Protein AF-A0A7X9H6R1-F1 (afdb_monomer)

Secondary structure (DSSP, 8-state):
-EES-----SSHHHHHHHHTTTTT-SSS-HHHHHHHHHHHHTTS---GGGTSGGG---TT--EEEEEEEEESSGGGGHHHHHHHHHHTT-EEEEEEEEEEETTGGGS-SSHHHHHHHHHHHHHHHT-

Structure (mmCIF, N/CA/C/O backbone):
data_AF-A0A7X9H6R1-F1
#
_entry.id   AF-A0A7X9H6R1-F1
#
loop_
_atom_site.group_PDB
_atom_site.id
_atom_site.type_symbol
_atom_site.label_atom_id
_atom_site.label_alt_id
_atom_site.label_comp_id
_atom_site.label_asym_id
_atom_site.label_entity_id
_atom_site.label_seq_id
_atom_site.pdbx_PDB_ins_code
_atom_site.Cartn_x
_atom_site.Cartn_y
_atom_site.Cartn_z
_atom_site.occupancy
_atom_site.B_iso_or_equiv
_atom_site.auth_seq_id
_atom_site.auth_comp_id
_atom_site.auth_asym_id
_atom_site.auth_atom_id
_atom_site.pdbx_PDB_model_num
ATOM 1 N N . ILE A 1 1 ? -7.611 -7.181 -2.782 1.00 94.25 1 ILE A N 1
ATOM 2 C CA . ILE A 1 1 ? -7.585 -6.405 -1.516 1.00 94.25 1 ILE A CA 1
ATOM 3 C C . ILE A 1 1 ? -6.143 -6.353 -1.033 1.00 94.25 1 ILE A C 1
ATOM 5 O O . ILE A 1 1 ? -5.510 -7.400 -1.008 1.00 94.25 1 ILE A O 1
ATOM 9 N N . GLY A 1 2 ? -5.622 -5.175 -0.697 1.00 95.94 2 GLY A N 1
ATOM 10 C CA . GLY A 1 2 ? -4.292 -4.988 -0.118 1.00 95.94 2 GLY A CA 1
ATOM 11 C C . GLY A 1 2 ? -4.389 -4.239 1.207 1.00 95.94 2 GLY A C 1
ATOM 12 O O . GLY A 1 2 ? -4.980 -3.165 1.262 1.00 95.94 2 GLY A O 1
ATOM 13 N N . LEU A 1 3 ? -3.820 -4.805 2.268 1.00 96.94 3 LEU A N 1
ATOM 14 C CA . LEU A 1 3 ? -3.647 -4.142 3.559 1.00 96.94 3 LEU A CA 1
ATOM 15 C C . LEU A 1 3 ? -2.167 -3.790 3.700 1.00 96.94 3 LEU A C 1
ATOM 17 O O . LEU A 1 3 ? -1.339 -4.696 3.632 1.00 96.94 3 LEU A O 1
ATOM 21 N N . SER A 1 4 ? -1.856 -2.503 3.852 1.00 97.12 4 SER A N 1
ATOM 22 C CA . SER A 1 4 ? -0.484 -1.982 3.881 1.00 97.12 4 SER A CA 1
ATOM 23 C C . SER A 1 4 ? 0.366 -2.512 2.715 1.00 97.12 4 SER A C 1
ATOM 25 O O . SER A 1 4 ? 1.414 -3.122 2.933 1.00 97.12 4 SER A O 1
ATOM 27 N N . PRO A 1 5 ? -0.092 -2.372 1.452 1.00 96.31 5 PRO A N 1
ATOM 28 C CA . PRO A 1 5 ? 0.621 -2.939 0.314 1.00 96.31 5 PRO A CA 1
ATOM 29 C C . PRO A 1 5 ? 2.029 -2.337 0.208 1.00 96.31 5 PRO A C 1
ATOM 31 O O . PRO A 1 5 ? 2.206 -1.119 0.130 1.00 96.31 5 PRO A O 1
ATOM 34 N N . GLY A 1 6 ? 3.033 -3.215 0.193 1.00 94.31 6 GLY A N 1
ATOM 35 C CA . GLY A 1 6 ? 4.436 -2.835 0.070 1.00 94.31 6 GLY A CA 1
ATOM 36 C C . GLY A 1 6 ? 4.709 -2.145 -1.259 1.00 94.31 6 GLY A C 1
ATOM 37 O O . GLY A 1 6 ? 4.183 -2.569 -2.285 1.00 94.31 6 GLY A O 1
ATOM 38 N N . HIS A 1 7 ? 5.533 -1.102 -1.231 1.00 97.00 7 HIS A N 1
ATOM 39 C CA . HIS A 1 7 ? 6.085 -0.420 -2.395 1.00 97.00 7 HIS A CA 1
ATOM 40 C C . HIS A 1 7 ? 7.473 0.101 -2.030 1.00 97.00 7 HIS A C 1
ATOM 42 O O . HIS A 1 7 ? 7.655 0.644 -0.943 1.00 97.00 7 HIS A O 1
ATOM 48 N N . VAL A 1 8 ? 8.444 -0.093 -2.921 1.00 97.31 8 VAL A N 1
ATOM 49 C CA . VAL A 1 8 ? 9.801 0.436 -2.760 1.00 97.31 8 VAL A CA 1
ATOM 50 C C . VAL A 1 8 ? 9.966 1.657 -3.667 1.00 97.31 8 VAL A C 1
ATOM 52 O O . VAL A 1 8 ? 9.581 1.565 -4.836 1.00 97.31 8 VAL A O 1
ATOM 55 N N . PRO A 1 9 ? 10.561 2.773 -3.200 1.00 97.31 9 PRO A N 1
ATOM 56 C CA . PRO A 1 9 ? 10.773 3.959 -4.027 1.00 97.31 9 PRO A CA 1
ATOM 57 C C . PRO A 1 9 ? 11.577 3.659 -5.299 1.00 97.31 9 PRO A C 1
ATOM 59 O O . PRO A 1 9 ? 12.627 3.015 -5.235 1.00 97.31 9 PRO A O 1
ATOM 62 N N . VAL A 1 10 ? 11.124 4.149 -6.454 1.00 95.75 10 VAL A N 1
ATOM 63 C CA . VAL A 1 10 ? 11.847 4.012 -7.735 1.00 95.75 10 VAL A CA 1
ATOM 64 C C . VAL A 1 10 ? 12.795 5.186 -8.005 1.00 95.75 10 VAL A C 1
ATOM 66 O O . VAL A 1 10 ? 13.742 5.069 -8.782 1.00 95.75 10 VAL A O 1
ATOM 69 N N . ASN A 1 11 ? 12.565 6.334 -7.365 1.00 95.94 11 ASN A N 1
ATOM 70 C CA . ASN A 1 11 ? 13.310 7.569 -7.603 1.00 95.94 11 ASN A CA 1
ATOM 71 C C . ASN A 1 11 ? 13.466 8.411 -6.324 1.00 95.94 11 ASN A C 1
ATOM 73 O O . ASN A 1 11 ? 12.925 8.090 -5.268 1.00 95.94 11 ASN A O 1
ATOM 77 N N . GLN A 1 12 ? 14.218 9.509 -6.431 1.00 97.69 12 GLN A N 1
ATOM 78 C CA . GLN A 1 12 ? 14.526 10.389 -5.303 1.00 97.69 12 GLN A CA 1
ATOM 79 C C . GLN A 1 12 ? 13.287 11.076 -4.701 1.00 97.69 12 GLN A C 1
ATOM 81 O O . GLN A 1 12 ? 13.209 11.214 -3.485 1.00 97.69 12 GLN A O 1
ATOM 86 N N . VAL A 1 13 ? 12.301 11.450 -5.521 1.00 97.81 13 VAL A N 1
ATOM 87 C CA . VAL A 1 13 ? 11.067 12.103 -5.047 1.00 97.81 13 VAL A CA 1
ATOM 88 C C . VAL A 1 13 ? 10.270 11.158 -4.150 1.00 97.81 13 VAL A C 1
ATOM 90 O O . VAL A 1 13 ? 9.775 11.549 -3.096 1.00 97.81 13 VAL A O 1
ATOM 93 N N . GLU A 1 14 ? 10.167 9.890 -4.537 1.00 97.94 14 GLU A N 1
ATOM 94 C CA . GLU A 1 14 ? 9.502 8.872 -3.724 1.00 97.94 14 GLU A CA 1
ATOM 95 C C . GLU A 1 14 ? 10.271 8.553 -2.443 1.00 97.94 14 GLU A C 1
ATOM 97 O O . GLU A 1 14 ? 9.647 8.356 -1.402 1.00 97.94 14 GLU A O 1
ATOM 102 N N . ARG A 1 15 ? 11.611 8.559 -2.489 1.00 97.94 15 ARG A N 1
ATOM 103 C CA . ARG A 1 15 ? 12.439 8.407 -1.285 1.00 97.94 15 ARG A CA 1
ATOM 104 C C . ARG A 1 15 ? 12.204 9.537 -0.295 1.00 97.94 15 ARG A C 1
ATOM 106 O O . ARG A 1 15 ? 12.048 9.269 0.886 1.00 97.94 15 ARG A O 1
ATOM 113 N N . GLU A 1 16 ? 12.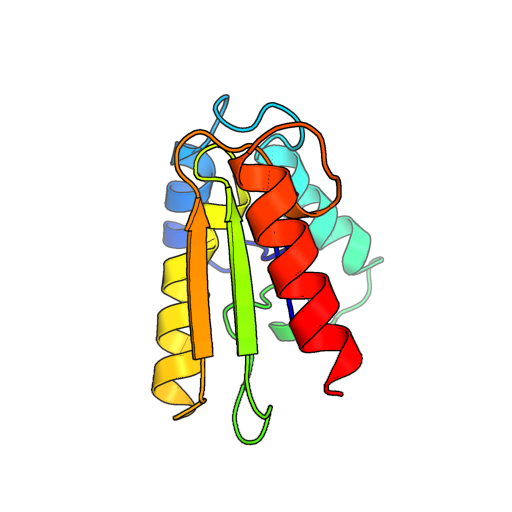127 10.780 -0.760 1.00 98.00 16 GLU A N 1
A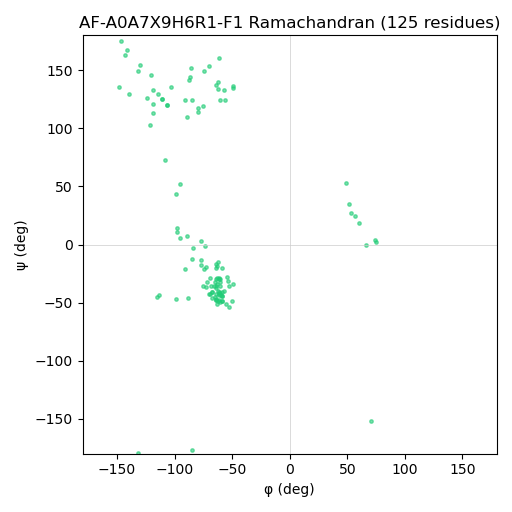TOM 114 C CA . GLU A 1 16 ? 11.840 11.937 0.097 1.00 98.00 16 GLU A CA 1
ATOM 115 C C . GLU A 1 16 ? 10.437 11.864 0.712 1.00 98.00 16 GLU A C 1
ATOM 117 O O . GLU A 1 16 ? 10.255 12.187 1.887 1.00 98.00 16 GLU A O 1
ATOM 122 N N . ARG A 1 17 ? 9.445 11.375 -0.047 1.00 97.88 17 ARG A N 1
ATOM 123 C CA . ARG A 1 17 ? 8.102 11.104 0.488 1.00 97.88 17 ARG A CA 1
ATOM 124 C C . ARG A 1 17 ? 8.143 10.039 1.580 1.00 97.88 17 ARG A C 1
ATOM 126 O O . ARG A 1 17 ? 7.588 10.276 2.649 1.00 97.88 17 ARG A O 1
ATOM 133 N N . LEU A 1 18 ? 8.812 8.909 1.345 1.00 98.00 18 LEU A N 1
ATOM 134 C CA . LEU A 1 18 ? 8.995 7.863 2.355 1.00 98.00 18 LEU A CA 1
ATOM 135 C C . LEU A 1 18 ? 9.714 8.409 3.599 1.00 98.00 18 LEU A C 1
ATOM 137 O O . LEU A 1 18 ? 9.279 8.169 4.722 1.00 98.00 18 LEU A O 1
ATOM 141 N N . GLU A 1 19 ? 10.772 9.191 3.404 1.00 97.94 19 GLU A N 1
ATOM 142 C CA . GLU A 1 19 ? 11.591 9.769 4.472 1.00 97.94 19 GLU A CA 1
ATOM 143 C C . GLU A 1 19 ? 10.791 10.699 5.397 1.00 97.94 19 GLU A C 1
ATOM 145 O O . GLU A 1 19 ? 11.066 10.76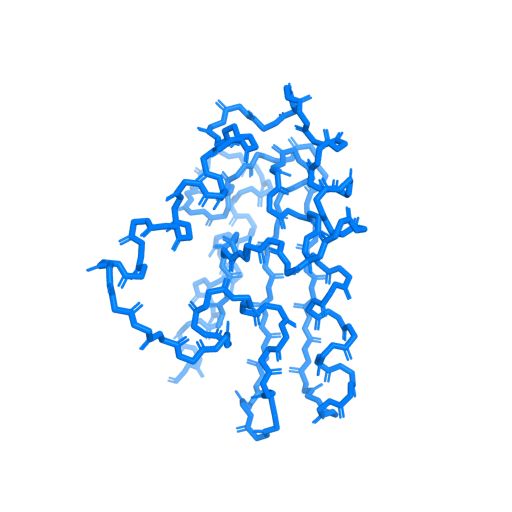2 6.596 1.00 97.94 19 GLU A O 1
ATOM 150 N N . SER A 1 20 ? 9.740 11.355 4.891 1.00 97.25 20 SER A N 1
ATOM 151 C CA . SER A 1 20 ? 8.833 12.161 5.722 1.00 97.25 20 SER A CA 1
ATOM 152 C C . SER A 1 20 ? 8.085 11.353 6.798 1.00 97.25 20 SER A C 1
ATOM 154 O O . SER A 1 20 ? 7.580 11.937 7.757 1.00 97.25 20 SER A O 1
ATOM 156 N N . TYR A 1 21 ? 8.072 10.018 6.688 1.00 97.25 21 TYR A N 1
ATOM 157 C CA . TYR A 1 21 ? 7.498 9.097 7.675 1.00 97.25 21 TYR A CA 1
ATOM 158 C C . TYR A 1 21 ? 8.514 8.541 8.680 1.00 97.25 21 TYR A C 1
ATOM 160 O O . TYR A 1 21 ? 8.168 7.693 9.511 1.00 97.25 21 TYR A O 1
ATOM 168 N N . ARG A 1 22 ? 9.768 9.008 8.657 1.00 97.75 22 ARG A N 1
ATOM 169 C CA . ARG A 1 22 ? 10.787 8.590 9.624 1.00 97.75 22 ARG A CA 1
ATOM 170 C C . ARG A 1 22 ? 10.321 8.838 11.061 1.00 97.75 22 ARG A C 1
ATOM 172 O O . ARG A 1 22 ? 9.990 9.956 11.443 1.00 97.75 22 ARG A O 1
ATOM 179 N N . GLY A 1 23 ? 10.335 7.779 11.871 1.00 96.50 23 GLY A N 1
ATOM 180 C CA . GLY A 1 23 ? 9.927 7.828 13.278 1.00 96.50 23 GLY A CA 1
ATOM 181 C C . GLY A 1 23 ? 8.414 7.925 13.512 1.00 96.50 23 GLY A C 1
ATOM 182 O O . GLY A 1 23 ? 8.004 8.048 14.664 1.00 96.50 23 GLY A O 1
ATOM 183 N N . ILE A 1 24 ? 7.590 7.872 12.457 1.00 97.19 24 ILE A N 1
ATOM 184 C CA . ILE A 1 24 ? 6.123 7.860 12.564 1.00 97.19 24 ILE A CA 1
ATOM 185 C C . ILE A 1 24 ? 5.593 6.429 12.696 1.00 97.19 24 ILE A C 1
ATOM 187 O O . ILE A 1 24 ? 4.736 6.176 13.540 1.00 97.19 24 ILE A O 1
ATOM 191 N N . ASP A 1 25 ? 6.088 5.508 11.865 1.00 97.31 25 ASP A N 1
ATOM 192 C CA . ASP A 1 25 ? 5.658 4.107 11.870 1.00 97.31 25 ASP A CA 1
ATOM 193 C C . ASP A 1 25 ? 6.256 3.361 13.079 1.00 97.31 25 ASP A C 1
ATOM 195 O O . ASP A 1 25 ? 7.483 3.278 13.198 1.00 97.31 25 ASP A O 1
ATOM 199 N N . PRO A 1 26 ? 5.427 2.816 13.990 1.00 94.81 26 PRO A N 1
ATOM 200 C CA . PRO A 1 26 ? 5.914 2.128 15.183 1.0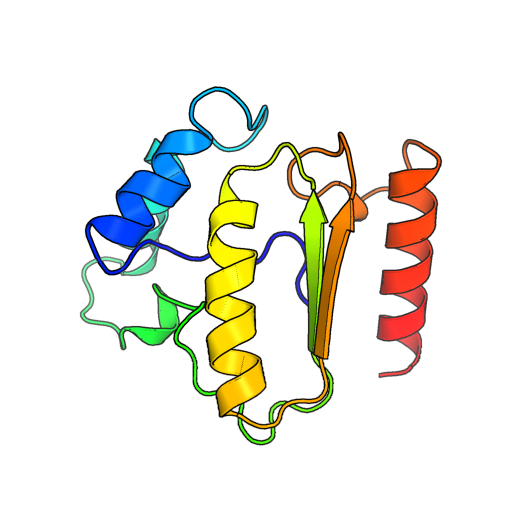0 94.81 26 PRO A CA 1
ATOM 201 C C . PRO A 1 26 ? 6.433 0.708 14.909 1.00 94.81 26 PRO A C 1
ATOM 203 O O . PRO A 1 26 ? 7.045 0.115 15.798 1.00 94.81 26 PRO A O 1
ATOM 206 N N . PHE A 1 27 ? 6.164 0.141 13.730 1.00 94.25 27 PHE A N 1
ATOM 207 C CA . PHE A 1 27 ? 6.477 -1.249 13.399 1.00 94.25 27 PHE A CA 1
ATOM 208 C C . PHE A 1 27 ? 7.536 -1.372 12.308 1.00 94.25 27 PHE A C 1
ATOM 210 O O . PHE A 1 27 ? 8.432 -2.206 12.433 1.00 94.25 27 PHE A O 1
ATOM 217 N N . ILE A 1 28 ? 7.432 -0.565 11.251 1.00 95.81 28 ILE A N 1
ATOM 218 C CA . ILE A 1 28 ? 8.275 -0.674 10.059 1.00 95.81 28 ILE A CA 1
ATOM 219 C C . ILE A 1 28 ? 9.033 0.642 9.843 1.00 95.81 28 ILE A C 1
ATOM 221 O O . ILE A 1 28 ? 8.453 1.611 9.352 1.00 95.81 28 ILE A O 1
ATOM 225 N N . PRO A 1 29 ? 10.330 0.712 10.188 1.00 95.62 29 PRO A N 1
ATOM 226 C CA . PRO A 1 29 ? 11.134 1.899 9.928 1.00 95.62 29 PRO A CA 1
ATOM 227 C C . PRO A 1 29 ? 11.407 2.060 8.425 1.00 95.62 29 PRO A C 1
ATOM 229 O O . PRO A 1 29 ? 11.440 1.088 7.667 1.00 95.62 29 PRO A O 1
ATOM 232 N N . VAL A 1 30 ? 11.637 3.297 7.986 1.00 96.38 30 VAL A N 1
ATOM 233 C CA . VAL A 1 30 ? 11.774 3.642 6.558 1.00 96.38 30 VAL A CA 1
ATOM 234 C C . VAL A 1 30 ? 12.941 2.917 5.876 1.00 96.38 30 VAL A C 1
ATOM 236 O O . VAL A 1 30 ? 12.836 2.532 4.714 1.00 96.38 30 VAL A O 1
ATOM 239 N N . GLU A 1 31 ? 14.024 2.637 6.604 1.00 95.31 31 GLU A N 1
ATOM 240 C CA . GLU A 1 31 ? 15.195 1.903 6.111 1.00 95.31 31 GLU A CA 1
ATOM 241 C C . GLU A 1 31 ? 14.861 0.470 5.702 1.00 95.31 31 GLU A C 1
ATOM 243 O O . GLU A 1 31 ? 15.516 -0.103 4.828 1.00 95.31 31 GLU A O 1
ATOM 248 N N . TRP A 1 32 ? 13.844 -0.126 6.329 1.00 96.38 32 TRP A N 1
ATOM 249 C CA . TRP A 1 32 ? 13.441 -1.486 6.002 1.00 96.38 32 TRP A CA 1
ATOM 250 C C . TRP A 1 32 ? 12.803 -1.565 4.624 1.00 96.38 32 TRP A C 1
ATOM 252 O O . TRP A 1 32 ? 12.950 -2.590 3.971 1.00 96.38 32 TRP A O 1
ATOM 262 N N . ILE A 1 33 ? 12.157 -0.503 4.139 1.00 95.94 33 ILE A N 1
ATOM 263 C CA . ILE A 1 33 ? 11.491 -0.524 2.833 1.00 95.94 33 ILE A CA 1
ATOM 264 C C . ILE A 1 33 ? 12.506 -0.726 1.703 1.00 95.94 33 ILE A C 1
ATOM 266 O O . ILE A 1 33 ? 12.334 -1.612 0.863 1.00 95.94 33 ILE A O 1
ATOM 270 N N . GLU A 1 34 ? 13.612 0.023 1.705 1.00 92.12 34 GLU A N 1
ATOM 271 C CA . GLU A 1 34 ? 14.671 -0.175 0.709 1.00 92.12 34 GLU A CA 1
ATOM 272 C C . GLU A 1 34 ? 15.383 -1.520 0.899 1.00 92.12 34 GLU A C 1
ATOM 274 O O . GLU A 1 34 ? 15.629 -2.229 -0.084 1.00 92.12 34 GLU A O 1
ATOM 279 N N . ALA A 1 35 ? 15.657 -1.916 2.149 1.00 94.00 35 ALA A N 1
ATOM 280 C CA . ALA A 1 35 ? 16.278 -3.203 2.453 1.00 94.00 35 ALA A CA 1
ATOM 281 C C . ALA A 1 35 ? 15.421 -4.387 1.972 1.00 94.00 35 ALA A C 1
ATOM 283 O O . ALA A 1 35 ? 15.948 -5.326 1.374 1.00 94.00 35 ALA A O 1
ATOM 284 N N . PHE A 1 36 ? 14.100 -4.330 2.1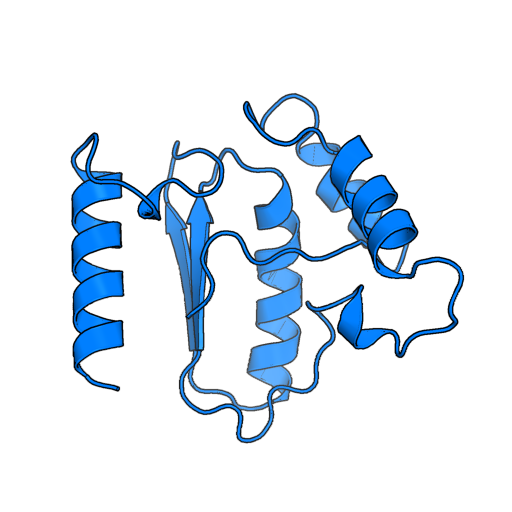56 1.00 91.44 36 PHE A N 1
ATOM 285 C CA . PHE A 1 36 ? 13.170 -5.339 1.656 1.00 91.44 36 PHE A CA 1
ATOM 286 C C . PHE A 1 36 ? 13.201 -5.425 0.138 1.00 91.44 36 PHE A C 1
ATOM 288 O O . PHE A 1 36 ? 13.240 -6.537 -0.377 1.00 91.44 36 PHE A O 1
ATOM 295 N N . GLY A 1 37 ? 13.295 -4.302 -0.577 1.00 90.12 37 GLY A N 1
ATOM 296 C CA . GLY A 1 37 ? 13.490 -4.325 -2.028 1.00 90.12 37 GLY A CA 1
ATOM 297 C C . GLY A 1 37 ? 14.748 -5.089 -2.449 1.00 90.12 37 GLY A C 1
ATOM 298 O O . GLY A 1 37 ? 14.715 -5.859 -3.404 1.00 90.12 37 GLY A O 1
ATOM 299 N N . HIS A 1 38 ? 15.853 -4.937 -1.716 1.00 90.38 38 HIS A N 1
ATOM 300 C CA . HIS A 1 38 ? 17.103 -5.649 -2.009 1.00 90.38 38 HIS A CA 1
ATOM 301 C C . HIS A 1 38 ? 16.990 -7.147 -1.697 1.00 90.38 38 HIS A C 1
ATOM 303 O O . HIS A 1 38 ? 17.422 -7.980 -2.494 1.00 90.38 38 HIS A O 1
ATOM 309 N N . ILE A 1 39 ? 16.374 -7.491 -0.562 1.00 90.88 39 ILE A N 1
ATOM 310 C CA . ILE A 1 39 ? 16.149 -8.880 -0.143 1.00 90.88 39 ILE A CA 1
ATOM 311 C C . ILE A 1 39 ? 15.202 -9.592 -1.116 1.00 90.88 39 ILE A C 1
ATOM 313 O O . ILE A 1 39 ? 15.500 -10.705 -1.542 1.00 90.88 39 ILE A O 1
ATOM 317 N N . GLN A 1 40 ? 14.099 -8.950 -1.510 1.00 89.56 40 GLN A N 1
ATOM 318 C CA . GLN A 1 40 ? 13.096 -9.509 -2.423 1.00 89.56 40 GLN A CA 1
ATOM 319 C C . GLN A 1 40 ? 13.663 -9.801 -3.813 1.00 89.56 40 GLN A C 1
ATOM 321 O O . GLN A 1 40 ? 13.281 -10.796 -4.421 1.00 89.56 40 GLN A O 1
ATOM 326 N N . LYS A 1 41 ? 14.611 -8.988 -4.300 1.00 90.81 41 LYS A N 1
ATOM 327 C CA . LYS A 1 41 ? 15.326 -9.276 -5.552 1.00 90.81 41 LYS A CA 1
ATOM 328 C C . LYS A 1 41 ? 16.158 -10.553 -5.469 1.00 90.81 41 LYS A C 1
ATOM 330 O O . LYS A 1 41 ? 16.394 -11.185 -6.491 1.00 90.81 41 LYS A O 1
ATOM 335 N N . GLY A 1 42 ? 16.651 -10.926 -4.286 1.00 89.94 42 GLY A N 1
ATOM 336 C CA . GLY A 1 42 ? 17.459 -12.136 -4.105 1.00 89.94 42 GLY A CA 1
ATOM 337 C C . GLY A 1 42 ? 18.718 -12.187 -4.984 1.00 89.94 42 GLY A C 1
ATOM 338 O O . GLY A 1 42 ? 19.185 -13.270 -5.320 1.00 89.94 42 GLY A O 1
ATOM 339 N N . GLY A 1 43 ? 19.241 -11.029 -5.406 1.00 88.81 43 GLY A N 1
ATOM 340 C CA . GLY A 1 43 ? 20.351 -10.927 -6.361 1.00 88.81 43 GLY A CA 1
ATOM 341 C C . GLY A 1 43 ? 19.981 -11.210 -7.824 1.00 88.81 43 GLY A C 1
ATOM 342 O O . GLY A 1 43 ? 20.862 -11.166 -8.679 1.00 88.81 43 GLY A O 1
ATOM 343 N N . ALA A 1 44 ? 18.709 -11.482 -8.123 1.00 91.50 44 ALA A N 1
ATOM 344 C CA . ALA A 1 44 ? 18.200 -11.594 -9.479 1.00 91.50 44 ALA A CA 1
ATOM 345 C C . ALA A 1 44 ? 17.800 -10.221 -10.034 1.00 91.50 44 ALA A C 1
ATOM 347 O O . ALA A 1 44 ? 17.402 -9.313 -9.296 1.00 91.50 44 ALA A O 1
ATOM 348 N N . ASP A 1 45 ? 17.878 -10.100 -11.356 1.00 89.81 45 ASP A N 1
ATOM 349 C CA . ASP A 1 45 ? 17.214 -9.016 -12.063 1.00 89.81 45 ASP A CA 1
ATOM 350 C C . ASP A 1 45 ? 15.737 -9.390 -12.218 1.00 89.81 45 ASP A C 1
ATOM 352 O O . ASP A 1 45 ? 15.404 -10.426 -12.797 1.00 89.81 45 ASP A O 1
ATOM 356 N N . VAL A 1 46 ? 14.862 -8.594 -11.613 1.00 91.56 46 VAL A N 1
ATOM 357 C CA . VAL A 1 46 ? 13.413 -8.809 -11.612 1.00 91.56 46 VAL A CA 1
ATOM 358 C C . VAL A 1 46 ? 12.755 -7.604 -12.253 1.00 91.56 46 VAL A C 1
ATOM 360 O O . VAL A 1 46 ? 13.205 -6.471 -12.074 1.00 91.56 46 VAL A O 1
ATOM 363 N N . GLU A 1 47 ? 11.656 -7.847 -12.956 1.00 91.31 47 GLU A N 1
ATOM 364 C CA . GLU A 1 47 ? 10.840 -6.782 -13.522 1.00 91.31 47 GLU A CA 1
ATOM 365 C C . GLU A 1 47 ? 10.515 -5.699 -12.477 1.00 91.31 47 GLU A C 1
ATOM 367 O O . GLU A 1 47 ? 10.094 -6.030 -11.359 1.00 91.31 47 GLU A O 1
ATOM 372 N N . PRO A 1 48 ? 10.648 -4.404 -12.823 1.00 90.88 48 PRO A N 1
ATOM 373 C CA . PRO A 1 48 ? 10.493 -3.309 -11.869 1.00 90.88 48 PRO A CA 1
ATOM 374 C C . PRO A 1 48 ? 9.183 -3.341 -11.077 1.00 90.88 48 PRO A C 1
ATOM 376 O O . PRO A 1 48 ? 9.189 -3.023 -9.891 1.00 90.88 48 PRO A O 1
ATOM 379 N N . TRP A 1 49 ? 8.075 -3.764 -11.694 1.00 89.69 49 TRP A N 1
ATOM 380 C CA . TRP A 1 49 ? 6.755 -3.817 -11.056 1.00 89.69 49 TRP A CA 1
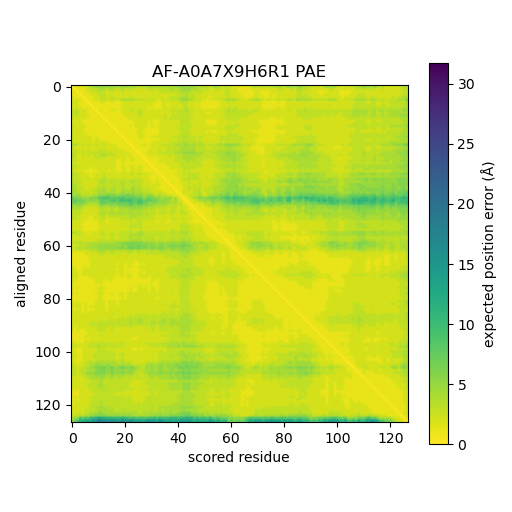ATOM 381 C C . TRP A 1 49 ? 6.675 -4.805 -9.880 1.00 89.69 49 TRP A C 1
ATOM 383 O O . TRP A 1 49 ? 5.813 -4.643 -9.021 1.00 89.69 49 TRP A O 1
ATOM 393 N N . MET A 1 50 ? 7.580 -5.790 -9.792 1.00 91.19 50 MET A N 1
ATOM 394 C CA . MET A 1 50 ? 7.636 -6.726 -8.660 1.00 91.19 50 MET A CA 1
ATOM 395 C C . MET A 1 50 ? 8.174 -6.080 -7.373 1.00 91.19 50 MET A C 1
ATOM 397 O O . MET A 1 50 ? 7.944 -6.603 -6.288 1.00 91.19 50 MET A O 1
ATOM 401 N N . ILE A 1 51 ? 8.876 -4.948 -7.486 1.00 94.88 51 ILE A N 1
ATOM 402 C CA . ILE A 1 51 ? 9.507 -4.226 -6.366 1.00 94.88 51 ILE A CA 1
ATOM 403 C C . ILE A 1 51 ? 8.861 -2.846 -6.186 1.00 94.88 51 ILE A C 1
ATOM 405 O O . ILE A 1 51 ? 8.485 -2.431 -5.089 1.00 94.88 51 ILE A O 1
ATOM 409 N N . HIS A 1 52 ? 8.673 -2.146 -7.298 1.00 95.62 52 HIS A N 1
ATOM 410 C CA . HIS A 1 52 ? 8.067 -0.825 -7.397 1.00 95.62 52 HIS A CA 1
ATOM 411 C C . HIS A 1 52 ? 6.577 -0.955 -7.734 1.00 95.62 52 HIS A C 1
ATOM 413 O O . HIS A 1 52 ? 6.069 -0.360 -8.677 1.00 95.62 52 HIS A O 1
ATOM 419 N N . THR A 1 53 ? 5.881 -1.756 -6.937 1.00 96.00 53 THR A N 1
ATOM 420 C CA . THR A 1 53 ? 4.478 -2.190 -7.090 1.00 96.00 53 THR A CA 1
ATOM 421 C C . THR A 1 53 ? 3.452 -1.080 -7.357 1.00 96.00 53 THR A C 1
ATOM 423 O O . THR A 1 53 ? 2.518 -1.298 -8.124 1.00 96.00 53 THR A O 1
ATOM 426 N N . GLY A 1 54 ? 3.635 0.124 -6.801 1.00 96.75 54 GLY A N 1
ATOM 427 C CA . GLY A 1 54 ? 2.811 1.305 -7.089 1.00 96.75 54 GLY A CA 1
ATOM 428 C C . GLY A 1 54 ? 2.794 1.721 -8.566 1.00 96.75 54 GLY A C 1
ATOM 429 O O . GLY A 1 54 ? 1.852 2.375 -9.003 1.00 96.75 54 GLY A O 1
ATOM 430 N N . HIS A 1 55 ? 3.785 1.291 -9.353 1.00 96.69 55 HIS A N 1
ATOM 431 C CA . HIS A 1 55 ? 3.895 1.529 -10.800 1.00 96.69 55 HIS A CA 1
ATOM 432 C C . HIS A 1 55 ? 3.405 0.354 -11.659 1.00 96.69 55 HIS A C 1
ATOM 434 O O . HIS A 1 55 ? 3.696 0.301 -12.854 1.00 96.69 55 HIS A O 1
ATOM 440 N N . GLY A 1 56 ? 2.689 -0.607 -11.070 1.00 93.50 56 GLY A N 1
ATOM 441 C CA . GLY A 1 56 ? 2.113 -1.736 -11.800 1.00 93.50 56 GLY A CA 1
ATOM 442 C C . GLY A 1 56 ? 1.099 -1.327 -12.880 1.00 93.50 56 GLY A C 1
ATOM 443 O O . GLY A 1 56 ? 0.532 -0.233 -12.861 1.00 93.50 56 GLY A O 1
ATOM 444 N N . ASP A 1 57 ? 0.855 -2.237 -13.826 1.00 94.88 57 ASP A N 1
ATOM 445 C CA . ASP A 1 57 ? -0.247 -2.131 -14.787 1.00 94.88 57 ASP A CA 1
ATOM 446 C C . ASP A 1 57 ? -1.500 -2.792 -14.202 1.00 94.88 57 ASP A C 1
ATOM 448 O O . ASP A 1 57 ? -1.557 -4.012 -14.052 1.00 94.88 57 ASP A O 1
ATOM 452 N N . PHE A 1 58 ? -2.498 -1.978 -13.859 1.00 96.25 58 PHE A N 1
ATOM 453 C CA . PHE A 1 58 ? -3.731 -2.434 -13.212 1.00 96.25 58 PHE A CA 1
ATOM 454 C C . PHE A 1 58 ? -4.903 -2.624 -14.185 1.00 96.25 58 PHE A C 1
ATOM 456 O O . PHE A 1 58 ? -6.042 -2.812 -13.751 1.00 96.25 58 PHE A O 1
ATOM 463 N N . ARG A 1 59 ? -4.670 -2.587 -15.505 1.00 96.75 59 ARG A N 1
ATOM 464 C CA . ARG A 1 59 ? -5.746 -2.805 -16.484 1.00 96.75 59 ARG A CA 1
ATOM 465 C C . ARG A 1 59 ? -6.324 -4.208 -16.329 1.00 96.75 59 ARG A C 1
ATOM 467 O O . ARG A 1 59 ? -5.591 -5.190 -16.263 1.00 96.75 59 ARG A O 1
ATOM 474 N N . ASN A 1 60 ? -7.652 -4.301 -16.322 1.00 95.12 60 ASN A N 1
ATOM 475 C CA . ASN A 1 60 ? -8.394 -5.554 -16.136 1.00 95.12 60 ASN A CA 1
ATOM 476 C C . ASN A 1 60 ? -8.126 -6.268 -14.793 1.00 95.12 60 ASN A C 1
ATOM 478 O O . ASN A 1 60 ? -8.433 -7.451 -14.664 1.00 95.12 60 ASN A O 1
ATOM 482 N N . ALA A 1 61 ? -7.595 -5.574 -13.779 1.00 91.75 61 ALA A N 1
ATOM 483 C CA . ALA A 1 61 ? -7.314 -6.157 -12.464 1.00 91.75 61 ALA A CA 1
ATOM 484 C C . ALA A 1 61 ? -8.564 -6.335 -11.571 1.00 91.75 61 ALA A C 1
ATOM 486 O O . ALA A 1 61 ? -8.454 -6.770 -10.425 1.00 91.75 61 ALA A O 1
ATOM 487 N N . GLY A 1 62 ? -9.755 -6.009 -12.088 1.00 92.06 62 GLY A N 1
ATOM 488 C CA . GLY A 1 62 ? -11.005 -6.024 -11.332 1.00 92.06 62 GLY A CA 1
ATOM 489 C C . GLY A 1 62 ? -11.071 -4.895 -10.302 1.00 92.06 62 GLY A C 1
ATOM 490 O O . GLY A 1 62 ? -10.474 -3.835 -10.489 1.00 92.06 62 GLY A O 1
ATOM 491 N N . LYS A 1 63 ? -11.816 -5.124 -9.215 1.00 95.00 63 LYS A N 1
ATOM 492 C CA . LYS A 1 63 ? -11.995 -4.136 -8.149 1.00 95.00 63 LYS A CA 1
ATOM 493 C C . LYS A 1 63 ? -10.857 -4.190 -7.132 1.00 95.00 63 LYS A C 1
ATOM 495 O O . LYS A 1 63 ? -10.604 -5.227 -6.515 1.00 95.00 63 LYS A O 1
ATOM 500 N N . ILE A 1 64 ? -10.202 -3.056 -6.907 1.00 96.88 64 ILE A N 1
ATOM 501 C CA . ILE A 1 64 ? -9.032 -2.945 -6.032 1.00 96.88 64 ILE A CA 1
ATOM 502 C C . IL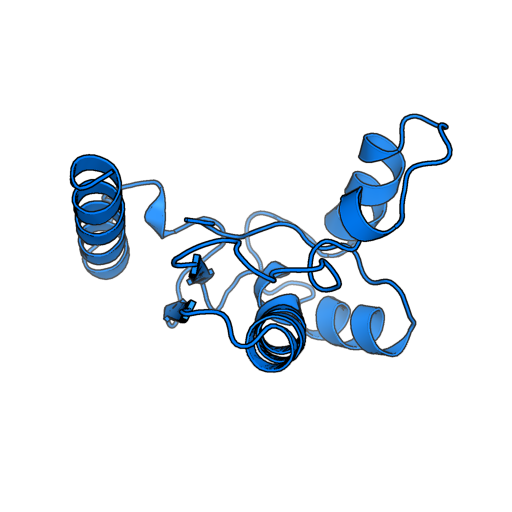E A 1 64 ? -9.374 -2.137 -4.779 1.00 96.88 64 ILE A C 1
ATOM 504 O O . ILE A 1 64 ? -9.795 -0.991 -4.841 1.00 96.88 64 ILE A O 1
ATOM 508 N N . PHE A 1 65 ? -9.122 -2.715 -3.609 1.00 97.62 65 PHE A N 1
ATOM 509 C CA . PHE A 1 65 ? -9.237 -2.015 -2.330 1.00 97.62 65 PHE A CA 1
ATOM 510 C C . PHE A 1 65 ? -7.880 -2.006 -1.646 1.00 97.62 65 PHE A C 1
ATOM 512 O O . PHE A 1 65 ? -7.333 -3.087 -1.402 1.00 97.62 65 PHE A O 1
ATOM 519 N N . LEU A 1 66 ? -7.351 -0.820 -1.355 1.00 98.25 66 LEU A N 1
ATOM 520 C CA . LEU A 1 66 ? -6.099 -0.621 -0.630 1.00 98.25 66 LEU A CA 1
ATOM 521 C C . LEU A 1 66 ? -6.395 0.057 0.708 1.00 98.25 66 LEU A C 1
ATOM 523 O O . LEU A 1 66 ? -7.078 1.078 0.741 1.00 98.25 66 LEU A O 1
ATOM 527 N N . TYR A 1 67 ? -5.872 -0.498 1.793 1.00 98.50 67 TYR A N 1
ATOM 528 C CA . TYR A 1 67 ? -6.051 0.016 3.147 1.00 98.50 67 TYR A CA 1
ATOM 529 C C . TYR A 1 67 ? -4.703 0.387 3.742 1.00 98.50 67 TYR A C 1
ATOM 531 O O . TYR A 1 67 ? -3.776 -0.422 3.710 1.00 98.50 67 TYR A O 1
ATOM 539 N N . TYR A 1 68 ? -4.640 1.575 4.331 1.00 98.56 68 TYR A N 1
ATOM 540 C CA . TYR A 1 68 ? -3.482 2.093 5.036 1.00 98.56 68 TYR A CA 1
ATOM 541 C C . TYR A 1 68 ? -3.879 2.671 6.397 1.00 98.56 68 TYR A C 1
ATOM 543 O O . TYR A 1 68 ? -4.978 3.205 6.565 1.00 98.56 68 TYR A O 1
ATOM 551 N N . GLY A 1 69 ? -2.976 2.605 7.364 1.00 98.19 69 GLY A N 1
ATOM 552 C CA . GLY A 1 69 ? -2.987 3.454 8.547 1.00 98.19 69 GLY A CA 1
ATOM 553 C C . GLY A 1 69 ? -2.233 4.761 8.283 1.00 98.19 69 GLY A C 1
ATOM 554 O O . GLY A 1 69 ? -1.192 4.772 7.638 1.00 98.19 69 GLY A O 1
ATOM 555 N N . GLU A 1 70 ? -2.721 5.888 8.798 1.00 98.06 70 GLU A N 1
ATOM 556 C CA . GLU A 1 70 ? -2.033 7.186 8.674 1.00 98.06 70 GLU A CA 1
ATOM 557 C C . GLU A 1 70 ? -0.641 7.186 9.339 1.00 98.06 70 GLU A C 1
ATOM 559 O O . GLU A 1 70 ? 0.250 7.931 8.933 1.00 98.06 70 GLU A O 1
ATOM 564 N N . LYS A 1 71 ? -0.448 6.366 10.380 1.00 97.62 71 LYS A N 1
ATOM 565 C CA . LYS A 1 71 ? 0.803 6.242 11.145 1.00 97.62 71 LYS A CA 1
ATOM 566 C C . LYS A 1 71 ? 1.620 5.031 10.697 1.00 97.62 71 LYS A C 1
ATOM 568 O O . LYS A 1 71 ? 2.135 4.284 11.525 1.00 97.62 71 LYS A O 1
ATOM 573 N N . GLU A 1 72 ? 1.721 4.828 9.391 1.00 97.88 72 GLU A N 1
ATOM 574 C CA . GLU A 1 72 ? 2.597 3.825 8.790 1.00 97.88 72 GLU A CA 1
ATOM 575 C C . GLU A 1 72 ? 3.448 4.447 7.683 1.00 97.88 72 GLU A C 1
ATOM 577 O O . GLU A 1 72 ? 3.046 5.436 7.077 1.00 97.88 72 GLU A O 1
ATOM 582 N N . CYS A 1 73 ? 4.617 3.882 7.389 1.00 97.62 73 CYS A N 1
ATOM 583 C CA . CYS A 1 73 ? 5.507 4.455 6.384 1.00 97.62 73 CYS A CA 1
ATOM 584 C C . CYS A 1 73 ? 5.013 4.190 4.961 1.00 97.62 73 CYS A C 1
ATOM 586 O O . CYS A 1 73 ? 5.106 5.082 4.128 1.00 97.62 73 CYS A O 1
ATOM 588 N N . LEU A 1 74 ? 4.417 3.020 4.688 1.00 97.81 74 LEU A N 1
ATOM 589 C CA . LEU A 1 74 ? 3.940 2.612 3.358 1.00 97.81 74 LEU A CA 1
ATOM 590 C C . LEU A 1 74 ? 2.808 3.479 2.791 1.00 97.81 74 LEU A C 1
ATOM 592 O O . LEU A 1 74 ? 2.591 3.467 1.578 1.00 97.81 74 LEU A O 1
ATOM 596 N N . VAL A 1 75 ? 2.121 4.271 3.620 1.00 98.38 75 VAL A N 1
ATOM 597 C CA . VAL A 1 75 ? 1.076 5.195 3.150 1.00 98.38 75 VAL A CA 1
ATOM 598 C C . VAL A 1 75 ? 1.628 6.274 2.209 1.00 98.38 75 VAL A C 1
ATOM 600 O O . VAL A 1 75 ? 0.873 6.815 1.402 1.00 98.38 75 VAL A O 1
ATOM 603 N N . TYR A 1 76 ? 2.948 6.521 2.205 1.00 98.00 76 TYR A N 1
ATOM 604 C CA . TYR A 1 76 ? 3.605 7.388 1.215 1.00 98.00 76 TYR A CA 1
ATOM 605 C C . TYR A 1 76 ? 3.304 6.970 -0.238 1.00 98.00 76 TYR A C 1
ATOM 607 O O . TYR A 1 76 ? 3.321 7.808 -1.143 1.00 98.00 76 TYR A O 1
ATOM 615 N N . ALA A 1 77 ? 3.030 5.678 -0.460 1.00 98.12 77 ALA A N 1
ATOM 616 C CA . ALA A 1 77 ? 2.756 5.100 -1.767 1.00 98.12 77 ALA A CA 1
ATOM 617 C C . ALA A 1 77 ? 1.291 5.237 -2.203 1.00 98.12 77 ALA A C 1
ATOM 619 O O . ALA A 1 77 ? 0.998 5.036 -3.380 1.00 98.12 77 ALA A O 1
ATOM 620 N N . ALA A 1 78 ? 0.372 5.605 -1.304 1.00 98.50 78 ALA A N 1
ATOM 621 C CA . ALA A 1 78 ? -1.046 5.780 -1.620 1.00 98.50 78 ALA A CA 1
ATOM 622 C C . ALA A 1 78 ? -1.301 6.664 -2.865 1.00 98.50 78 ALA A C 1
ATOM 624 O O . ALA A 1 78 ? -2.026 6.211 -3.753 1.00 98.50 78 ALA A O 1
ATOM 625 N N . PRO A 1 79 ? -0.695 7.864 -3.017 1.00 98.25 79 PRO A N 1
ATOM 626 C CA . PRO A 1 79 ? -0.865 8.658 -4.238 1.00 98.25 79 PRO A CA 1
ATOM 627 C C . PRO A 1 79 ? -0.272 7.992 -5.490 1.00 98.25 79 PRO A C 1
ATOM 629 O O . PRO A 1 79 ? -0.829 8.140 -6.570 1.00 98.25 79 PRO A O 1
ATOM 632 N N . ILE A 1 80 ? 0.810 7.219 -5.355 1.00 98.31 80 ILE A N 1
ATOM 633 C CA . ILE A 1 80 ? 1.468 6.528 -6.480 1.00 98.31 80 ILE A CA 1
ATOM 634 C C . ILE A 1 80 ? 0.551 5.430 -7.029 1.00 98.31 80 ILE A C 1
ATOM 636 O O . ILE A 1 80 ? 0.324 5.337 -8.235 1.00 98.31 80 ILE A O 1
ATOM 640 N N . TYR A 1 81 ? -0.037 4.632 -6.132 1.00 98.31 81 TYR A N 1
ATOM 641 C CA . TYR A 1 81 ? -1.074 3.677 -6.508 1.00 98.31 81 TYR A CA 1
ATOM 642 C C . TYR A 1 81 ? -2.280 4.381 -7.130 1.00 98.31 81 TYR A C 1
ATOM 644 O O . TYR A 1 81 ? -2.771 3.913 -8.151 1.00 98.31 81 TYR A O 1
ATOM 652 N N . GLY A 1 82 ? -2.729 5.503 -6.556 1.00 98.19 82 GLY A N 1
ATOM 653 C CA . GLY A 1 82 ? -3.826 6.306 -7.103 1.00 98.19 82 GLY A CA 1
ATOM 654 C C . GLY A 1 82 ? -3.601 6.673 -8.570 1.00 98.19 82 GLY A C 1
ATOM 655 O O . GLY A 1 82 ? -4.414 6.315 -9.415 1.00 98.19 82 GLY A O 1
ATOM 656 N N . GLU A 1 83 ? -2.452 7.269 -8.893 1.00 98.00 83 GLU A N 1
ATOM 657 C CA . GLU A 1 83 ? -2.097 7.651 -10.267 1.00 98.00 83 GLU A CA 1
ATOM 658 C C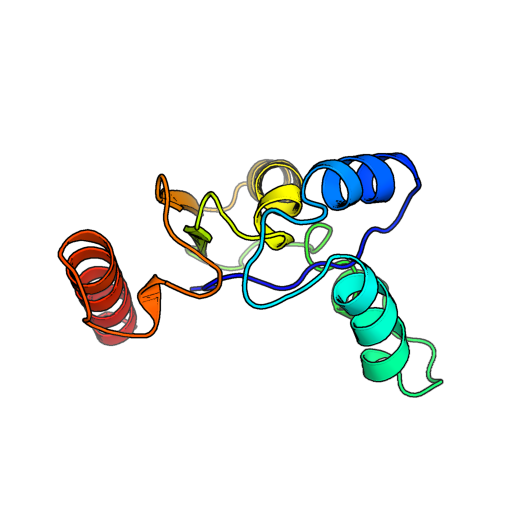 . GLU A 1 83 ? -2.082 6.452 -11.235 1.00 98.00 83 GLU A C 1
ATOM 660 O O . GLU A 1 83 ? -2.526 6.557 -12.382 1.00 98.00 83 GLU A O 1
ATOM 665 N N . SER A 1 84 ? -1.567 5.298 -10.801 1.00 97.62 84 SER A N 1
ATOM 666 C CA . SER A 1 84 ? -1.525 4.087 -11.632 1.00 97.62 84 SER A CA 1
ATOM 667 C C . SER A 1 84 ? -2.893 3.431 -11.817 1.00 97.62 84 SER A C 1
ATOM 669 O O . SER A 1 84 ? -3.185 2.945 -12.909 1.00 97.62 84 SER A O 1
ATOM 671 N N . LEU A 1 85 ? -3.739 3.439 -10.786 1.00 98.06 85 LEU A N 1
ATOM 672 C CA . LEU A 1 85 ? -5.106 2.914 -10.834 1.00 98.06 85 LEU A CA 1
ATOM 673 C C . LEU A 1 85 ? -6.009 3.790 -11.709 1.00 98.06 85 LEU A C 1
ATOM 675 O O . LEU A 1 85 ? -6.752 3.262 -12.534 1.00 98.06 85 LEU A O 1
ATOM 679 N N . GLU A 1 86 ? -5.892 5.115 -11.589 1.00 97.81 86 GLU A N 1
ATOM 680 C CA . GLU A 1 86 ? -6.600 6.083 -12.434 1.00 97.81 86 GLU A CA 1
ATOM 681 C C . GLU A 1 86 ? -6.210 5.923 -13.904 1.00 97.81 86 GLU A C 1
ATOM 683 O O . GLU A 1 86 ? -7.076 5.799 -14.768 1.00 97.81 86 GLU A O 1
ATOM 688 N N . ARG A 1 87 ? -4.904 5.842 -14.198 1.00 97.69 87 ARG A N 1
ATOM 689 C CA . ARG A 1 87 ? -4.393 5.620 -15.562 1.00 97.69 87 ARG A CA 1
ATOM 690 C C . ARG A 1 87 ? -4.871 4.299 -16.169 1.00 97.69 87 ARG A C 1
ATOM 692 O O . ARG A 1 87 ? -4.972 4.193 -17.388 1.00 97.69 87 ARG A O 1
ATOM 699 N N . ALA A 1 88 ? -5.120 3.294 -15.337 1.00 97.38 88 ALA A N 1
ATOM 700 C CA . ALA A 1 88 ? -5.626 1.996 -15.761 1.00 97.38 88 ALA A CA 1
ATOM 701 C C . ALA A 1 88 ? -7.156 1.948 -15.912 1.00 97.38 88 ALA A C 1
ATOM 703 O O . ALA A 1 88 ? -7.670 0.894 -16.287 1.00 97.38 88 ALA A O 1
ATOM 704 N N . GLU A 1 89 ? -7.867 3.041 -15.601 1.00 97.25 89 GLU A N 1
ATOM 705 C CA . GLU A 1 89 ? -9.333 3.086 -15.507 1.00 97.25 89 GLU A CA 1
ATOM 706 C C . GLU A 1 89 ? -9.890 1.976 -14.590 1.00 97.25 89 GLU A C 1
ATOM 708 O O . GLU A 1 89 ? -10.951 1.401 -14.836 1.00 97.25 89 GLU A O 1
ATOM 713 N N . ALA A 1 90 ? -9.147 1.638 -13.530 1.00 97.25 90 ALA A N 1
ATOM 714 C CA . ALA A 1 90 ? -9.523 0.578 -12.603 1.00 97.25 90 ALA A CA 1
ATOM 715 C C . ALA A 1 90 ? -10.676 1.020 -11.685 1.00 97.25 90 ALA A C 1
ATOM 717 O O . ALA A 1 90 ? -10.775 2.183 -11.295 1.00 97.25 90 ALA A O 1
ATOM 718 N N . GLU A 1 91 ? -11.521 0.079 -11.257 1.00 96.62 91 GLU A N 1
ATOM 719 C CA . GLU A 1 91 ? -12.444 0.327 -10.146 1.00 96.62 91 GLU A CA 1
ATOM 720 C C . GLU A 1 91 ? -11.667 0.177 -8.833 1.00 96.62 91 GLU A C 1
ATOM 722 O O . GLU A 1 91 ? -11.210 -0.921 -8.508 1.00 96.62 91 GLU A O 1
ATOM 727 N N . TYR A 1 92 ? -11.496 1.256 -8.062 1.00 98.00 92 TYR A N 1
ATOM 728 C CA . TYR A 1 92 ? -10.692 1.190 -6.842 1.00 98.00 92 TYR A CA 1
ATOM 729 C C . TYR A 1 92 ? -11.210 2.030 -5.670 1.00 98.00 92 TYR A C 1
ATOM 731 O O . TYR A 1 92 ? -12.005 2.956 -5.824 1.00 98.00 92 TYR A O 1
ATOM 739 N N . ARG A 1 93 ? -10.713 1.710 -4.470 1.00 98.06 93 ARG A N 1
ATOM 740 C CA . ARG A 1 93 ? -10.790 2.549 -3.268 1.00 98.06 93 ARG A CA 1
ATOM 741 C C . ARG A 1 93 ? -9.470 2.478 -2.509 1.00 98.06 93 ARG A C 1
ATOM 743 O O . ARG A 1 93 ? -9.000 1.388 -2.193 1.00 98.06 93 ARG A O 1
ATOM 750 N N . ILE A 1 94 ? -8.918 3.641 -2.172 1.00 98.56 94 ILE A N 1
ATOM 751 C CA . ILE A 1 94 ? -7.807 3.768 -1.223 1.00 98.56 94 ILE A CA 1
ATOM 752 C C . ILE A 1 94 ? -8.373 4.342 0.075 1.00 98.56 94 ILE A C 1
ATOM 754 O O . ILE A 1 94 ? -8.966 5.419 0.078 1.00 98.56 94 ILE A O 1
ATOM 758 N N . HIS A 1 95 ? -8.228 3.603 1.169 1.00 98.25 95 HIS A N 1
ATOM 759 C CA . HIS A 1 95 ? -8.674 3.992 2.501 1.00 98.25 95 HIS A CA 1
ATOM 760 C C . HIS A 1 95 ? -7.460 4.268 3.382 1.00 98.25 95 HIS A C 1
ATOM 762 O O . HIS A 1 95 ? -6.599 3.404 3.517 1.00 98.25 95 HIS A O 1
ATOM 768 N N . ILE A 1 96 ? -7.400 5.456 3.984 1.00 98.56 96 ILE A N 1
ATOM 769 C CA . ILE A 1 96 ? -6.356 5.835 4.942 1.00 98.56 96 ILE A CA 1
ATOM 770 C C . ILE A 1 96 ? -7.041 6.125 6.274 1.00 98.56 96 ILE A C 1
ATOM 772 O O . ILE A 1 96 ? -7.806 7.082 6.391 1.00 98.56 96 ILE A O 1
ATOM 776 N N . GLU A 1 97 ? -6.785 5.291 7.274 1.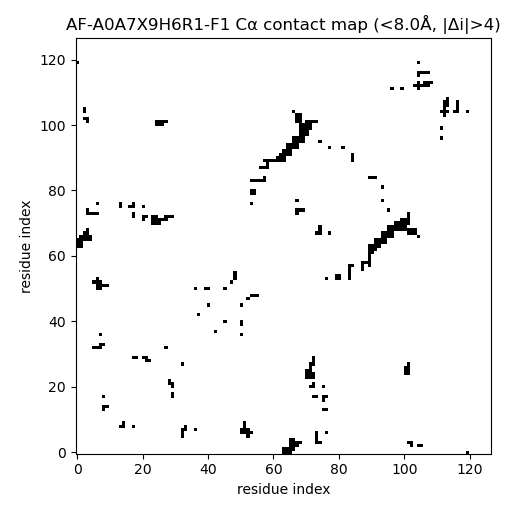00 98.31 97 GLU A N 1
ATOM 777 C CA . GLU A 1 97 ? -7.416 5.399 8.585 1.00 98.31 97 GLU A CA 1
ATOM 778 C C . GLU A 1 97 ? -6.592 6.279 9.526 1.00 98.31 97 GLU A C 1
ATOM 780 O O . GLU A 1 97 ? -5.414 6.012 9.788 1.00 98.31 97 GLU A O 1
ATOM 785 N N . SER A 1 98 ? -7.222 7.322 10.068 1.00 97.69 98 SER A N 1
ATOM 786 C CA . SER A 1 98 ? -6.523 8.301 10.901 1.00 97.69 98 SER A CA 1
ATOM 787 C C . SER A 1 98 ? -5.987 7.683 12.191 1.00 97.69 98 SER A C 1
ATOM 789 O O . SER A 1 98 ? -6.659 6.902 12.869 1.00 97.69 98 SER A O 1
ATOM 791 N N . GLY A 1 99 ? -4.753 8.046 12.542 1.00 96.75 99 GLY A N 1
ATOM 792 C CA . GLY A 1 99 ? -4.091 7.613 13.772 1.00 96.75 99 GLY A CA 1
ATOM 793 C C . GLY A 1 99 ? -3.770 6.115 13.864 1.00 96.75 99 GLY A C 1
ATOM 794 O O . GLY A 1 99 ? -3.217 5.690 14.878 1.00 96.75 99 GLY A O 1
ATOM 795 N N . MET A 1 100 ? -4.108 5.308 12.856 1.00 97.88 100 MET A N 1
ATOM 796 C CA . MET A 1 100 ? -3.865 3.868 12.873 1.00 97.88 100 MET A CA 1
ATOM 797 C C . MET A 1 100 ? -2.461 3.514 12.368 1.00 97.88 100 MET A C 1
ATOM 799 O O . MET A 1 100 ? -1.963 4.178 11.459 1.00 97.88 100 MET A O 1
ATOM 803 N N . PRO A 1 101 ? -1.816 2.485 12.948 1.00 96.81 101 PRO A N 1
ATOM 804 C CA . PRO A 1 101 ? -0.474 2.075 12.560 1.00 96.81 101 PRO A CA 1
ATOM 805 C C . PRO A 1 101 ? -0.487 1.112 11.364 1.00 96.81 101 PRO A C 1
ATOM 807 O O . PRO A 1 101 ? -1.540 0.758 10.829 1.00 96.81 101 PRO A O 1
ATOM 810 N N . HIS A 1 102 ? 0.702 0.641 10.997 1.00 96.94 102 HIS A N 1
ATOM 811 C CA . HIS A 1 102 ? 0.902 -0.387 9.981 1.00 96.94 102 HIS A CA 1
ATOM 812 C C . HIS A 1 102 ? 0.003 -1.615 10.200 1.00 96.94 102 HIS A C 1
ATOM 814 O O . HIS A 1 102 ? -0.136 -2.099 11.328 1.00 96.94 102 HIS A O 1
ATOM 820 N N . CYS A 1 103 ? -0.600 -2.134 9.127 1.00 96.25 103 CYS A N 1
ATOM 821 C CA . CYS A 1 103 ? -1.471 -3.313 9.136 1.00 96.25 103 CYS A CA 1
ATOM 822 C C . CYS A 1 103 ? -2.637 -3.264 10.146 1.00 96.25 103 CYS A C 1
ATOM 824 O O . CYS A 1 103 ? -3.117 -4.315 10.571 1.00 96.25 103 CYS A O 1
ATOM 826 N N . TYR A 1 104 ? -3.140 -2.085 10.538 1.00 96.75 104 TYR A N 1
ATOM 827 C CA . TYR A 1 104 ? -4.157 -1.974 11.599 1.00 96.75 104 TYR A CA 1
ATOM 828 C C . TYR A 1 104 ? -5.409 -2.850 11.374 1.00 96.75 104 TYR A C 1
ATOM 830 O O . TYR A 1 104 ? -6.011 -3.330 12.334 1.00 96.75 104 TYR A O 1
ATOM 838 N N . GLY A 1 105 ? -5.790 -3.083 10.114 1.00 95.62 105 GLY A N 1
ATOM 839 C CA . GLY A 1 105 ? -6.945 -3.895 9.724 1.00 95.62 105 GLY A CA 1
ATOM 840 C C . GLY A 1 105 ? -6.772 -5.411 9.885 1.00 95.62 105 GLY A C 1
ATOM 841 O O . GLY A 1 105 ? -7.713 -6.142 9.598 1.00 95.62 105 GLY A O 1
ATOM 842 N N . ILE A 1 106 ? -5.610 -5.909 10.332 1.00 94.88 106 ILE A N 1
ATOM 843 C CA . ILE A 1 106 ? -5.340 -7.356 10.456 1.00 94.88 106 ILE A CA 1
ATOM 844 C C . ILE A 1 106 ? -6.007 -7.998 11.683 1.00 94.88 106 ILE A C 1
ATOM 846 O O . ILE A 1 106 ? -6.149 -9.217 11.754 1.00 94.88 106 ILE A O 1
ATOM 850 N N . GLY A 1 107 ? -6.421 -7.193 12.665 1.00 92.81 107 GLY A N 1
ATOM 851 C CA . GLY A 1 107 ? -6.990 -7.671 13.923 1.00 92.81 107 GLY A CA 1
ATOM 852 C C . GLY A 1 107 ? -8.146 -6.812 14.425 1.00 92.81 107 GLY A C 1
ATOM 853 O O . GLY A 1 107 ? -8.379 -5.708 13.951 1.00 92.81 107 GLY A O 1
ATOM 854 N N . ARG A 1 108 ? -8.882 -7.316 15.421 1.00 95.88 108 ARG A N 1
ATOM 855 C CA . ARG A 1 108 ? -10.067 -6.653 16.002 1.00 95.88 108 ARG A CA 1
ATOM 856 C C . ARG A 1 108 ? -9.754 -6.129 17.406 1.00 95.88 108 ARG A C 1
ATOM 858 O O . ARG A 1 108 ? -10.188 -6.711 18.395 1.00 95.88 108 ARG A O 1
ATOM 865 N N . ILE A 1 109 ? -8.967 -5.059 17.496 1.00 95.38 109 ILE A N 1
ATOM 866 C CA . ILE A 1 109 ? -8.425 -4.541 18.770 1.00 95.38 109 ILE A CA 1
ATOM 867 C C . ILE A 1 109 ? -9.256 -3.366 19.302 1.00 95.38 109 ILE A C 1
ATOM 869 O O . ILE A 1 109 ? -9.622 -3.315 20.472 1.00 95.38 109 ILE A O 1
ATOM 873 N N . ASN A 1 110 ? -9.569 -2.413 18.431 1.00 96.06 110 ASN A N 1
ATOM 874 C CA . ASN A 1 110 ? -10.358 -1.216 18.713 1.00 96.06 110 ASN A CA 1
ATOM 875 C C . ASN A 1 110 ? -11.456 -1.020 17.651 1.00 96.06 110 ASN A C 1
ATOM 877 O O . ASN A 1 110 ? -11.572 -1.807 16.710 1.00 96.06 110 ASN A O 1
ATOM 881 N N . LYS A 1 111 ? -12.248 0.054 17.772 1.00 97.38 111 LYS A N 1
ATOM 882 C CA . LYS A 1 111 ? -13.347 0.348 16.839 1.00 97.38 111 LYS A CA 1
ATOM 883 C C . LYS A 1 111 ? -12.894 0.413 15.372 1.00 97.38 111 LYS A C 1
ATOM 885 O O . LYS A 1 111 ? -13.500 -0.261 14.551 1.00 97.38 111 LYS A O 1
ATOM 890 N N . ALA A 1 112 ? -11.849 1.179 15.052 1.00 97.25 112 ALA A N 1
ATOM 891 C CA . ALA A 1 112 ? -11.376 1.361 13.676 1.00 97.25 112 ALA A CA 1
ATOM 892 C C . ALA A 1 112 ? -10.871 0.043 13.065 1.00 97.25 112 ALA A C 1
ATOM 894 O O . ALA A 1 112 ? -11.301 -0.355 11.982 1.00 97.25 112 ALA A O 1
ATOM 895 N N . THR A 1 113 ? -10.034 -0.681 13.815 1.00 97.50 113 THR A N 1
ATOM 896 C CA . THR A 1 113 ? -9.493 -1.988 13.402 1.00 97.50 113 THR A CA 1
ATOM 897 C C . THR A 1 113 ? -10.610 -3.019 13.201 1.00 97.50 113 THR A C 1
ATOM 899 O O . THR A 1 113 ? -10.629 -3.702 12.187 1.00 97.50 113 THR A O 1
ATOM 902 N N . LYS A 1 114 ? -11.612 -3.066 14.095 1.00 97.88 114 LYS A N 1
ATOM 903 C CA . LYS A 1 114 ? -12.768 -3.964 13.978 1.00 97.88 114 LYS A CA 1
ATOM 904 C C . LYS A 1 114 ? -13.609 -3.644 12.745 1.00 97.88 114 LYS A C 1
ATOM 906 O O . LYS A 1 114 ? -13.950 -4.563 12.015 1.00 97.88 114 LYS A O 1
ATOM 911 N N . THR A 1 115 ? -13.928 -2.369 12.514 1.00 97.75 115 THR A N 1
ATOM 912 C CA . THR A 1 115 ? -14.698 -1.950 11.335 1.00 97.75 115 THR A CA 1
ATOM 913 C C . THR A 1 115 ? -13.984 -2.347 10.048 1.00 97.75 115 THR A C 1
ATOM 915 O O . THR A 1 115 ? -14.598 -2.956 9.181 1.00 97.75 115 THR A O 1
ATOM 918 N N . THR A 1 116 ? -12.686 -2.053 9.944 1.00 97.69 116 THR A N 1
ATOM 919 C CA . THR A 1 116 ? -11.908 -2.376 8.738 1.00 97.69 116 THR A CA 1
ATOM 920 C C . THR A 1 116 ? -11.741 -3.882 8.561 1.00 97.69 116 THR A C 1
ATOM 922 O O . THR A 1 116 ? -11.881 -4.382 7.452 1.00 97.69 116 THR A O 1
ATOM 925 N N . TYR A 1 117 ? -11.488 -4.620 9.643 1.00 97.88 117 TYR A N 1
ATOM 926 C CA . TYR A 1 117 ? -11.405 -6.079 9.607 1.00 97.88 117 TYR A CA 1
ATOM 927 C C . TYR A 1 117 ? -12.714 -6.697 9.108 1.00 97.88 117 TYR A C 1
ATOM 929 O O . TYR A 1 117 ? -12.696 -7.547 8.221 1.00 97.88 117 TYR A O 1
ATOM 937 N N . ASP A 1 118 ? -13.849 -6.262 9.663 1.00 97.25 118 ASP A N 1
ATOM 938 C CA . ASP A 1 118 ? -15.168 -6.771 9.287 1.00 97.25 118 ASP A CA 1
ATOM 939 C C . ASP A 1 118 ? -15.498 -6.397 7.817 1.00 97.25 118 ASP A C 1
ATOM 941 O O . ASP A 1 118 ? -16.058 -7.219 7.094 1.00 97.25 118 ASP A O 1
ATOM 945 N N . GLU A 1 119 ? -15.082 -5.214 7.336 1.00 96.81 119 GLU A N 1
ATOM 946 C CA . GLU A 1 119 ? -15.185 -4.809 5.920 1.00 96.81 119 GLU A CA 1
ATOM 947 C C . GLU A 1 119 ? -14.342 -5.706 5.000 1.00 96.81 119 GLU A C 1
ATOM 949 O O . GLU A 1 119 ? -14.868 -6.255 4.032 1.00 96.81 119 GLU A O 1
ATOM 954 N N . ILE A 1 120 ? -13.058 -5.912 5.317 1.00 96.50 120 ILE A N 1
ATOM 955 C CA . ILE A 1 120 ? -12.167 -6.796 4.550 1.00 96.50 120 ILE A CA 1
ATOM 956 C C . ILE A 1 120 ? -12.727 -8.222 4.521 1.00 96.50 120 ILE A C 1
ATOM 958 O O . ILE A 1 120 ? -12.763 -8.839 3.459 1.00 96.50 120 ILE A O 1
ATOM 962 N N . ALA A 1 121 ? -13.196 -8.740 5.658 1.00 96.50 121 ALA A N 1
ATOM 963 C CA . ALA A 1 121 ? -13.792 -10.068 5.739 1.00 96.50 121 ALA A CA 1
ATOM 964 C C . ALA A 1 121 ? -15.053 -10.186 4.870 1.00 96.50 121 ALA A C 1
ATOM 966 O O . ALA A 1 121 ? -15.223 -11.194 4.190 1.00 96.50 121 ALA A O 1
ATOM 967 N N . SER A 1 122 ? -15.911 -9.159 4.850 1.00 96.19 122 SER A N 1
ATOM 968 C CA . SER A 1 122 ? -17.080 -9.126 3.964 1.00 96.19 122 SER A CA 1
ATOM 969 C C . SER A 1 122 ? -16.664 -9.180 2.496 1.00 96.19 122 SER A C 1
ATOM 971 O O . SER A 1 122 ? -17.148 -10.036 1.768 1.00 96.19 122 SER A O 1
ATOM 973 N N . LEU A 1 123 ? -15.720 -8.329 2.084 1.00 94.69 123 LEU A N 1
ATOM 974 C CA . LEU A 1 123 ? -15.231 -8.291 0.704 1.00 94.69 123 LEU A CA 1
ATOM 975 C C . LEU A 1 123 ? -14.607 -9.622 0.264 1.00 94.69 123 LEU A C 1
ATOM 977 O O . LEU A 1 123 ? -14.733 -9.991 -0.896 1.00 94.69 123 LEU A O 1
ATOM 981 N N . LEU A 1 124 ? -13.926 -10.329 1.171 1.00 93.19 124 LEU A N 1
ATOM 982 C CA . LEU A 1 124 ? -13.348 -11.646 0.894 1.00 93.19 124 LEU A CA 1
ATOM 983 C C . LEU A 1 124 ? -14.404 -12.751 0.768 1.00 93.19 124 LEU A C 1
ATOM 985 O O . LEU A 1 124 ? -14.185 -13.698 0.022 1.00 93.19 124 LEU A O 1
ATOM 989 N N . ASN A 1 125 ? -15.519 -12.656 1.496 1.00 94.19 125 ASN A N 1
ATOM 990 C CA . ASN A 1 125 ? -16.609 -13.633 1.409 1.00 94.19 125 ASN A CA 1
ATOM 991 C C . ASN A 1 125 ? -17.434 -13.491 0.122 1.00 94.19 125 ASN A C 1
ATOM 993 O O . ASN A 1 125 ? -18.101 -14.445 -0.268 1.00 94.19 125 ASN A O 1
ATOM 997 N N . ASP A 1 126 ? -17.382 -12.320 -0.513 1.00 88.12 126 ASP A N 1
ATOM 998 C CA . ASP A 1 126 ? -18.065 -12.023 -1.775 1.00 88.12 126 ASP A CA 1
ATOM 999 C C . ASP A 1 126 ? -17.206 -12.357 -3.021 1.00 88.12 126 ASP A C 1
ATOM 1001 O O . ASP A 1 126 ? -17.592 -12.001 -4.138 1.00 88.12 126 ASP A O 1
ATOM 1005 N N . LEU A 1 127 ? -16.039 -13.000 -2.841 1.00 78.00 127 LEU A N 1
ATOM 1006 C CA . LEU A 1 127 ? -15.140 -13.443 -3.923 1.00 78.00 127 LEU A CA 1
ATOM 1007 C C . LEU A 1 127 ? -15.598 -14.730 -4.622 1.00 78.00 127 LEU A C 1
ATOM 1009 O O . LEU A 1 127 ? -16.132 -15.640 -3.947 1.00 78.00 127 LEU A O 1
#

Sequence (127 aa):
IGLSPGHVPVNQVERERLESYRGIDPFIPVEWIEAFGHIQKGGADVEPWMIHTGHGDFRNAGKIFLYYGEKECLVYAAPIYGESLERAEAEYRIHIESGMPHCYGIGRINKATKTTYDEIASLLNDL

Nearest PDB structures (foldseek):
  7at4-assembly1_A  TM=7.955E-01  e=4.936E-05  uncultured bacterium
  7at3-assembly2_B  TM=7.951E-01  e=1.132E-04  uncultured bacterium
  4q3o-assembly4_H  TM=8.151E-01  e=7.716E-05  unidentified
  7av5-assembly1_AAA  TM=7.982E-01  e=1.769E-04  uncultured bacterium
  7b1x-assembly1_A  TM=8.022E-01  e=2.434E-04  uncultured bacterium

Solvent-accessible surface area (backbone atoms only — not comparable to full-atom values): 7019 Å² total; per-residue (Å²): 113,36,70,50,58,76,55,26,67,88,49,69,70,49,42,54,48,33,54,74,30,58,89,52,20,88,84,53,55,56,70,51,42,59,50,46,45,57,58,73,39,68,87,50,93,66,66,63,45,83,44,29,37,38,69,38,87,38,59,90,66,57,73,42,42,39,37,32,15,62,27,22,30,57,47,58,44,52,64,45,35,47,56,30,32,58,74,33,72,41,52,71,47,81,44,70,40,81,85,29,37,66,52,43,48,79,44,75,83,50,72,69,21,33,53,44,28,53,50,52,51,51,60,61,70,74,107

pLDDT: mean 95.77, std 3.01, range [78.0, 98.56]

Foldseek 3Di:
DAALDAAADPDDVLLVLLVVLAPQAPPDGSVVSNVVLVVVCVPPDDDNCSHRVLQDQCAPVAEEEYEEEPSESSCSSVVSVVVNCVVNVYHYDYYYHYPAHGRLCPDDDDDVNVVSVVVVVVVVVVD

Mean predicted aligned error: 2.76 Å

Radius of gyration: 14.77 Å; Cα contacts (8 Å, |Δi|>4): 198; chains: 1; bounding box: 38×26×35 Å